Protein AF-A0A367IS58-F1 (afdb_monomer_lite)

Organism: Rhizopus azygosporus (NCBI:txid86630)

Radius of gyration: 41.97 Å; chains: 1; bounding box: 74×96×114 Å

pLDDT: mean 71.02, std 26.99, range [25.09, 98.62]

Structure (mmCIF, N/CA/C/O backbone):
data_AF-A0A367IS58-F1
#
_entry.id   AF-A0A367IS58-F1
#
loop_
_atom_site.group_PDB
_atom_site.id
_atom_site.type_symbol
_atom_site.label_atom_id
_atom_site.label_alt_id
_atom_site.label_comp_id
_atom_site.label_asym_id
_atom_site.label_entity_id
_atom_site.label_seq_id
_atom_site.pdbx_PDB_ins_code
_atom_site.Cartn_x
_atom_site.Cartn_y
_atom_site.Cartn_z
_atom_site.occupancy
_atom_site.B_iso_or_equiv
_atom_site.auth_seq_id
_atom_site.auth_comp_id
_atom_site.auth_asym_id
_atom_site.auth_atom_id
_atom_site.pdbx_PDB_model_num
ATOM 1 N N . TYR A 1 1 ? -34.830 45.413 33.987 1.00 39.66 1 TYR A N 1
ATOM 2 C CA . TYR A 1 1 ? -35.278 44.014 34.101 1.00 39.66 1 TYR A CA 1
ATOM 3 C C . TYR A 1 1 ? -34.451 43.184 33.133 1.00 39.66 1 TYR A C 1
ATOM 5 O O . TYR A 1 1 ? -34.687 43.261 31.940 1.00 39.66 1 TYR A O 1
ATOM 13 N N . LEU A 1 2 ? -33.259 42.795 33.601 1.00 38.19 2 LEU A N 1
ATOM 14 C CA . LEU A 1 2 ? -32.822 41.399 33.807 1.00 38.19 2 LEU A CA 1
ATOM 15 C C . LEU A 1 2 ? -32.478 40.707 32.474 1.00 38.19 2 LEU A C 1
ATOM 17 O O . LEU A 1 2 ? -33.352 40.457 31.660 1.00 38.19 2 LEU A O 1
ATOM 21 N N . ASN A 1 3 ? -31.186 40.565 32.164 1.00 34.06 3 ASN A N 1
ATOM 22 C CA . ASN A 1 3 ? -30.372 39.383 32.511 1.00 34.06 3 ASN A CA 1
ATOM 23 C C . ASN A 1 3 ? -30.997 38.088 31.960 1.00 34.06 3 ASN A C 1
ATOM 25 O O . ASN A 1 3 ? -31.998 37.636 32.502 1.00 34.06 3 ASN A O 1
ATOM 29 N N . ASN A 1 4 ? -30.385 37.422 30.975 1.00 39.34 4 ASN A N 1
ATOM 30 C CA . ASN A 1 4 ? -29.278 36.504 31.262 1.00 39.34 4 ASN A CA 1
ATOM 31 C C . ASN A 1 4 ? -28.710 35.830 30.003 1.00 39.34 4 ASN A C 1
ATOM 33 O O . ASN A 1 4 ? -29.430 35.457 29.081 1.00 39.34 4 ASN A O 1
ATOM 37 N N . GLU A 1 5 ? -27.394 35.653 30.041 1.00 46.69 5 GLU A N 1
ATOM 38 C CA . GLU A 1 5 ? -26.575 34.802 29.187 1.00 46.69 5 GLU A CA 1
ATOM 39 C C . GLU A 1 5 ? -27.091 33.359 29.082 1.00 46.69 5 GLU A C 1
ATOM 41 O O . GLU A 1 5 ? -27.423 32.750 30.095 1.00 46.69 5 GLU A O 1
ATOM 46 N N . ILE A 1 6 ? -27.001 32.787 27.877 1.00 45.75 6 ILE A N 1
ATOM 47 C CA . ILE A 1 6 ? -26.431 31.448 27.632 1.00 45.75 6 ILE A CA 1
ATOM 48 C C . ILE A 1 6 ? -25.642 31.597 26.316 1.00 45.75 6 ILE A C 1
ATOM 50 O O . ILE A 1 6 ? -26.214 31.630 25.234 1.00 45.75 6 ILE A O 1
ATOM 54 N N . ALA A 1 7 ? -24.394 32.053 26.348 1.00 41.34 7 ALA A N 1
ATOM 55 C CA . ALA A 1 7 ? -23.203 31.272 26.664 1.00 41.34 7 ALA A CA 1
ATOM 56 C C . ALA A 1 7 ? -22.970 30.085 25.705 1.00 41.34 7 ALA A C 1
ATOM 58 O O . ALA A 1 7 ? -23.653 29.070 25.737 1.00 41.34 7 ALA A O 1
ATOM 59 N N . LEU A 1 8 ? -21.884 30.240 24.946 1.00 39.31 8 LEU A N 1
ATOM 60 C CA . LEU A 1 8 ? -20.940 29.207 24.535 1.00 39.31 8 LEU A CA 1
ATOM 61 C C . LEU A 1 8 ? -21.320 28.209 23.419 1.00 39.31 8 LEU A C 1
ATOM 63 O O . LEU A 1 8 ? -21.961 27.184 23.609 1.00 39.31 8 LEU A O 1
ATOM 67 N N . ASN A 1 9 ? -20.597 28.415 22.311 1.00 38.09 9 ASN A N 1
ATOM 68 C CA . ASN A 1 9 ? -19.739 27.395 21.703 1.00 38.09 9 ASN A 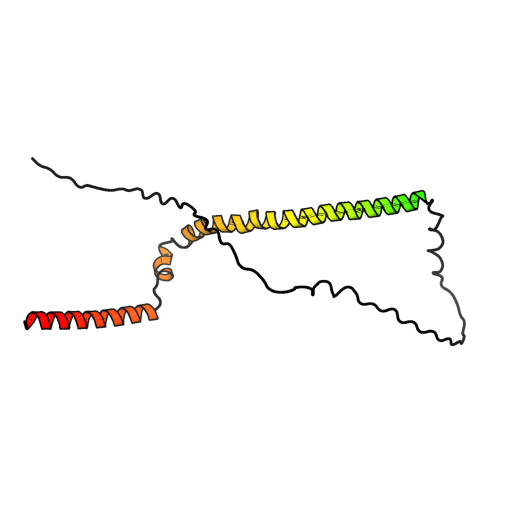CA 1
ATOM 69 C C . ASN A 1 9 ? -20.335 26.553 20.561 1.00 38.09 9 ASN A C 1
ATOM 71 O O . ASN A 1 9 ? -20.440 25.334 20.646 1.00 38.09 9 ASN A O 1
ATOM 75 N N . ARG A 1 10 ? -20.552 27.185 19.400 1.00 40.81 10 ARG A N 1
ATOM 76 C CA . ARG A 1 10 ? -20.312 26.493 18.122 1.00 40.81 10 ARG A CA 1
ATOM 77 C C . ARG A 1 10 ? -18.845 26.660 17.739 1.00 40.81 10 ARG A C 1
ATOM 79 O O . ARG A 1 10 ? -18.500 27.429 16.849 1.00 40.81 10 ARG A O 1
ATOM 86 N N . THR A 1 11 ? -17.977 25.925 18.432 1.00 41.25 11 THR A N 1
ATOM 87 C CA . THR A 1 11 ? -16.700 25.522 17.841 1.00 41.25 11 THR A CA 1
ATOM 88 C C . THR A 1 11 ? -17.056 24.648 16.645 1.00 41.25 11 THR A C 1
ATOM 90 O O . THR A 1 11 ? -17.393 23.475 16.798 1.00 41.25 11 THR A O 1
ATOM 93 N N . THR A 1 12 ? -17.028 25.224 15.444 1.00 43.72 12 THR A N 1
ATOM 94 C CA . THR A 1 12 ? -16.874 24.453 14.212 1.00 43.72 12 THR A CA 1
ATOM 95 C C . THR A 1 12 ? -15.537 23.749 14.352 1.00 43.72 12 THR A C 1
ATOM 97 O O . THR A 1 12 ? -14.479 24.343 14.146 1.00 43.72 12 THR A O 1
ATOM 100 N N . ARG A 1 13 ? -15.572 22.507 14.833 1.00 40.06 13 ARG A N 1
ATOM 101 C CA . ARG A 1 13 ? -14.384 21.683 15.006 1.00 40.06 13 ARG A CA 1
ATOM 102 C C . ARG A 1 13 ? -13.947 21.238 13.613 1.00 40.06 13 ARG A C 1
ATOM 104 O O . ARG A 1 13 ? -14.206 20.114 13.203 1.00 40.06 13 ARG A O 1
ATOM 111 N N . SER A 1 14 ? -13.322 22.146 12.867 1.00 41.09 14 SER A N 1
ATOM 112 C CA . SER A 1 14 ? -12.515 21.792 11.707 1.00 41.09 14 SER A CA 1
ATOM 113 C C . SER A 1 14 ? -11.408 20.875 12.218 1.00 41.09 14 SER A C 1
ATOM 115 O O . SER A 1 14 ? -10.448 21.333 12.837 1.00 41.09 14 SER A O 1
ATOM 117 N N . MET A 1 15 ? -11.586 19.562 12.057 1.00 48.91 15 MET A N 1
ATOM 118 C CA . MET A 1 15 ? -10.570 18.581 12.424 1.00 48.91 15 MET A CA 1
ATOM 119 C C . MET A 1 15 ? -9.539 18.511 11.299 1.00 48.91 15 MET A C 1
ATOM 121 O O . MET A 1 15 ? -9.634 17.692 10.390 1.00 48.91 15 MET A O 1
ATOM 125 N N . SER A 1 16 ? -8.564 19.419 11.357 1.00 45.12 16 SER A N 1
ATOM 126 C CA . SER A 1 16 ? -7.341 19.342 10.559 1.00 45.12 16 SER A CA 1
ATOM 127 C C . SER A 1 16 ? -6.457 18.218 11.099 1.00 45.12 16 SER A C 1
ATOM 129 O O . SER A 1 16 ? -6.041 18.251 12.256 1.00 45.12 16 SER A O 1
ATOM 131 N N . ILE A 1 17 ? -6.141 17.233 10.262 1.00 48.66 17 ILE A N 1
ATOM 132 C CA . ILE A 1 17 ? -5.176 16.173 10.574 1.00 48.66 17 ILE A CA 1
ATOM 133 C C . ILE A 1 17 ? -3.775 16.624 10.146 1.00 48.66 17 ILE A C 1
ATOM 135 O O . ILE A 1 17 ? -3.396 16.525 8.982 1.00 48.66 17 ILE A O 1
ATOM 139 N N . ALA A 1 18 ? -3.000 17.146 11.100 1.00 40.94 18 ALA A N 1
ATOM 140 C CA . ALA A 1 18 ? -1.562 17.338 10.937 1.00 40.94 18 ALA A CA 1
ATOM 141 C C . ALA A 1 18 ? -0.868 15.963 10.921 1.00 40.94 18 ALA A C 1
ATOM 143 O O . ALA A 1 18 ? -0.991 15.193 11.871 1.00 40.94 18 ALA A O 1
ATOM 144 N N . SER A 1 19 ? -0.146 15.643 9.843 1.00 34.44 19 SER A N 1
ATOM 145 C CA . SER A 1 19 ? 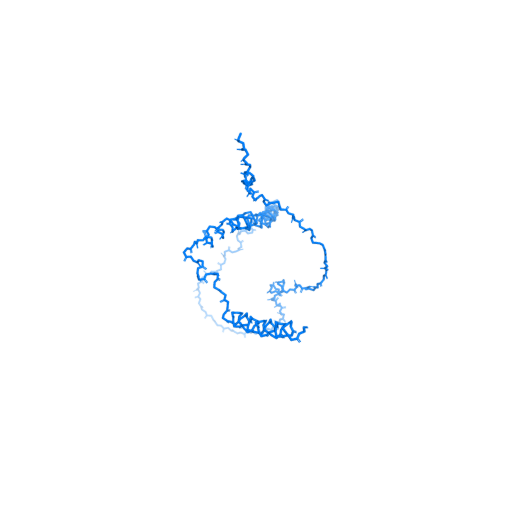0.671 14.425 9.760 1.00 34.44 19 SER A CA 1
ATOM 146 C C . SER A 1 19 ? 2.003 14.626 10.483 1.00 34.44 19 SER A C 1
ATOM 148 O O . SER A 1 19 ? 2.880 15.319 9.974 1.00 34.44 19 SER A O 1
ATOM 150 N N . THR A 1 20 ? 2.190 13.982 11.634 1.00 42.03 20 THR A N 1
ATOM 151 C CA . THR A 1 20 ? 3.522 13.746 12.204 1.00 42.03 20 THR A CA 1
ATOM 152 C C . THR A 1 20 ? 4.059 12.421 11.664 1.00 42.03 20 THR A C 1
ATOM 154 O O . THR A 1 20 ? 3.596 11.341 12.023 1.00 42.03 20 THR A O 1
ATOM 157 N N . VAL A 1 21 ? 5.037 12.486 10.758 1.00 45.62 21 VAL A N 1
ATOM 158 C CA . VAL A 1 21 ? 5.821 11.309 10.363 1.00 45.62 21 VAL A CA 1
ATOM 159 C C . VAL A 1 21 ? 6.899 11.070 11.421 1.00 45.62 21 VAL A C 1
ATOM 161 O O . VAL A 1 21 ? 7.767 11.915 11.623 1.00 45.62 21 VAL A O 1
ATOM 164 N N . SER A 1 22 ? 6.832 9.941 12.129 1.00 38.31 22 SER A N 1
ATOM 165 C CA . SER A 1 22 ? 7.906 9.513 13.033 1.00 38.31 22 SER A CA 1
ATOM 166 C C . SER A 1 22 ? 8.998 8.787 12.252 1.00 38.31 22 SER A C 1
ATOM 168 O O . SER A 1 22 ? 8.726 7.830 11.526 1.00 38.31 22 SER A O 1
ATOM 170 N N . SER A 1 23 ? 10.238 9.233 12.439 1.00 45.28 23 SER A N 1
ATOM 171 C CA . SER A 1 23 ? 11.459 8.562 11.997 1.00 45.28 23 SER A CA 1
ATOM 172 C C . SER A 1 23 ? 11.641 7.238 12.742 1.00 45.28 23 SER A C 1
ATOM 174 O O . SER A 1 23 ? 11.669 7.227 13.971 1.00 45.28 23 SER A O 1
ATOM 176 N N . ILE A 1 24 ? 11.823 6.134 12.014 1.00 38.00 24 ILE A N 1
ATOM 177 C CA . ILE A 1 24 ? 12.333 4.877 12.576 1.00 38.00 24 ILE A CA 1
ATOM 178 C C . ILE A 1 24 ? 13.669 4.549 11.903 1.00 38.00 24 ILE A C 1
ATOM 180 O O . ILE A 1 24 ? 13.730 4.189 10.730 1.00 38.00 24 ILE A O 1
ATOM 184 N N . SER A 1 25 ? 14.726 4.664 12.700 1.00 33.22 25 SER A N 1
ATOM 185 C CA . SER A 1 25 ? 16.052 4.047 12.551 1.00 33.22 25 SER A CA 1
ATOM 186 C C . SER A 1 25 ? 16.155 3.070 13.735 1.00 33.22 25 SER A C 1
ATOM 188 O O . SER A 1 25 ? 15.661 3.415 14.803 1.00 33.22 25 SER A O 1
ATOM 190 N N . THR A 1 26 ? 16.720 1.865 13.751 1.00 38.09 26 THR A N 1
ATOM 191 C CA . THR A 1 26 ? 17.561 0.986 12.915 1.00 38.09 26 THR A CA 1
ATOM 192 C C . THR A 1 26 ? 17.477 -0.409 13.574 1.00 38.09 26 THR A C 1
ATOM 194 O O . THR A 1 26 ? 17.187 -0.456 14.765 1.00 38.09 26 THR A O 1
ATOM 197 N N . VAL A 1 27 ? 17.826 -1.506 12.887 1.00 34.03 27 VAL A N 1
ATOM 198 C CA . VAL A 1 27 ? 18.814 -2.531 13.329 1.00 34.03 27 VAL A CA 1
ATOM 199 C C . VAL A 1 27 ? 18.907 -3.634 12.264 1.00 34.03 27 VAL A C 1
ATOM 201 O O . VAL A 1 27 ? 17.972 -3.910 11.519 1.00 34.03 27 VAL A O 1
ATOM 204 N N . SER A 1 28 ? 20.110 -4.176 12.146 1.00 34.31 28 SER A N 1
ATOM 205 C CA . SER A 1 28 ? 20.700 -4.886 11.025 1.00 34.31 28 SER A CA 1
ATOM 206 C C . SER A 1 28 ? 20.759 -6.419 11.175 1.00 34.31 28 SER A C 1
ATOM 208 O O . SER A 1 28 ? 20.659 -6.967 12.265 1.00 34.31 28 SER A O 1
ATOM 210 N N . HIS A 1 29 ? 21.050 -7.049 10.025 1.00 38.59 29 HIS A N 1
ATOM 211 C CA . HIS A 1 29 ? 21.558 -8.408 9.764 1.00 38.59 29 HIS A CA 1
ATOM 212 C C . HIS A 1 29 ? 20.588 -9.602 9.872 1.00 38.59 29 HIS A C 1
ATOM 214 O O . HIS A 1 29 ? 20.164 -10.000 10.945 1.00 38.59 29 HIS A O 1
ATOM 220 N N . THR A 1 30 ? 20.381 -10.298 8.746 1.00 35.81 30 THR A N 1
ATOM 221 C CA . THR A 1 30 ? 20.990 -11.621 8.493 1.00 35.81 30 THR A CA 1
ATOM 222 C C . THR A 1 30 ? 20.776 -12.094 7.042 1.00 35.81 30 THR A C 1
ATOM 224 O O . THR A 1 30 ? 19.689 -12.033 6.490 1.00 35.81 30 THR A O 1
ATOM 227 N N . SER A 1 31 ? 21.873 -12.591 6.463 1.00 36.78 31 SER A N 1
ATOM 228 C CA . SER A 1 31 ? 21.980 -13.813 5.647 1.00 36.78 31 SER A CA 1
ATOM 229 C C . SER A 1 31 ? 21.319 -13.924 4.252 1.00 36.78 31 SER A C 1
ATOM 231 O O . SER A 1 31 ? 20.152 -14.252 4.103 1.00 36.78 31 SER A O 1
ATOM 233 N N . LYS A 1 32 ? 22.185 -13.794 3.232 1.00 44.44 32 LYS A N 1
ATOM 234 C CA . LYS A 1 32 ? 22.356 -14.668 2.045 1.00 44.44 32 LYS A CA 1
ATOM 235 C C . LYS A 1 32 ? 21.094 -15.183 1.324 1.00 44.44 32 LYS A C 1
ATOM 237 O O . LYS A 1 32 ? 20.614 -16.265 1.628 1.00 44.44 32 LYS A O 1
ATOM 242 N N . ASN A 1 33 ? 20.753 -14.542 0.202 1.00 40.84 33 ASN A N 1
ATOM 243 C CA . ASN A 1 33 ? 20.081 -15.196 -0.930 1.00 40.84 33 ASN A CA 1
ATOM 244 C C . ASN A 1 33 ? 21.032 -15.238 -2.135 1.00 40.84 33 ASN A C 1
ATOM 246 O O . ASN A 1 33 ? 20.997 -14.389 -3.021 1.00 40.84 33 ASN A O 1
ATOM 250 N N . SER A 1 34 ? 21.912 -16.241 -2.135 1.00 48.09 34 SER A N 1
ATOM 251 C CA . SER A 1 34 ? 22.764 -16.629 -3.264 1.00 48.09 34 SER A CA 1
ATOM 252 C C . SER A 1 34 ? 22.285 -17.986 -3.775 1.00 48.09 34 SER A C 1
ATOM 254 O O . SER A 1 34 ? 22.950 -18.998 -3.572 1.00 48.09 34 SER A O 1
ATOM 256 N N . THR A 1 35 ? 21.098 -18.027 -4.379 1.00 49.53 35 THR A N 1
ATOM 257 C CA . THR A 1 35 ? 20.550 -19.287 -4.923 1.00 49.53 35 THR A CA 1
ATOM 258 C C . THR A 1 35 ? 19.884 -19.114 -6.292 1.00 49.53 35 THR A C 1
ATOM 260 O O . THR A 1 35 ? 19.762 -20.086 -7.024 1.00 49.53 35 THR A O 1
ATOM 263 N N . ILE A 1 36 ? 19.559 -17.889 -6.731 1.00 40.91 36 ILE A N 1
ATOM 264 C CA . ILE A 1 36 ? 18.958 -17.683 -8.066 1.00 40.91 36 ILE A CA 1
ATOM 265 C C . ILE A 1 36 ? 19.997 -17.724 -9.205 1.00 40.91 36 ILE A C 1
ATOM 267 O O . ILE A 1 36 ? 19.665 -18.098 -10.325 1.00 40.91 36 ILE A O 1
ATOM 271 N N . ASN A 1 37 ? 21.279 -17.465 -8.929 1.00 45.09 37 ASN A N 1
ATOM 272 C CA . ASN A 1 37 ? 22.322 -17.450 -9.968 1.00 45.09 37 ASN A CA 1
ATOM 273 C C . ASN A 1 37 ? 22.927 -18.835 -10.298 1.00 45.09 37 ASN A C 1
ATOM 275 O O . ASN A 1 37 ? 23.870 -18.900 -11.079 1.00 45.09 37 ASN A O 1
ATOM 279 N N . GLN A 1 38 ? 22.431 -19.939 -9.722 1.00 48.09 38 GLN A N 1
ATOM 280 C CA . GLN A 1 38 ? 23.061 -21.269 -9.846 1.00 48.09 38 GLN A CA 1
ATOM 281 C C . GLN A 1 38 ? 22.407 -22.235 -10.855 1.00 48.09 38 GLN A C 1
ATOM 283 O O . GLN A 1 38 ? 22.918 -23.334 -11.041 1.00 48.09 38 GLN A O 1
ATOM 288 N N . ILE A 1 39 ? 21.326 -21.852 -11.542 1.00 45.97 39 ILE A N 1
ATOM 289 C CA . ILE A 1 39 ? 20.551 -22.778 -12.401 1.00 45.97 39 ILE A CA 1
ATOM 290 C C . ILE A 1 39 ? 20.982 -22.802 -13.882 1.00 45.97 39 ILE A C 1
ATOM 292 O O . ILE A 1 39 ? 20.611 -23.718 -14.605 1.00 45.97 39 ILE A O 1
ATOM 296 N N . TRP A 1 40 ? 21.820 -21.868 -14.341 1.00 37.78 40 TRP A N 1
ATOM 297 C CA . TRP A 1 40 ? 22.175 -21.724 -15.767 1.00 37.78 40 TRP A CA 1
ATOM 298 C C . TRP A 1 40 ? 23.629 -22.093 -16.115 1.00 37.78 40 TRP A C 1
ATOM 300 O O . TRP A 1 40 ? 24.200 -21.526 -17.036 1.00 37.78 40 TRP A O 1
ATOM 310 N N . ASN A 1 41 ? 24.245 -23.035 -15.388 1.00 46.75 41 ASN A N 1
ATOM 311 C CA . ASN A 1 41 ? 25.658 -23.404 -15.585 1.00 46.75 41 ASN A CA 1
ATOM 312 C C . ASN A 1 41 ? 25.917 -24.926 -15.583 1.00 46.75 41 ASN A C 1
ATOM 314 O O . ASN A 1 41 ? 26.900 -25.390 -15.009 1.00 46.75 41 ASN A O 1
ATOM 318 N N . GLN A 1 42 ? 25.048 -25.730 -16.204 1.00 41.22 42 GLN A N 1
ATOM 319 C CA . GLN A 1 42 ? 25.253 -27.183 -16.290 1.00 41.22 42 GLN A CA 1
ATOM 320 C C . GLN A 1 42 ? 25.172 -27.700 -17.728 1.00 41.22 42 GLN A C 1
ATOM 322 O O . GLN A 1 42 ? 24.114 -28.085 -18.203 1.00 41.22 42 GLN A O 1
ATOM 327 N N . HIS A 1 43 ? 26.334 -27.760 -18.382 1.00 42.25 43 HIS A N 1
ATOM 328 C CA . HIS A 1 43 ? 26.666 -28.801 -19.357 1.00 42.25 43 HIS A CA 1
ATOM 329 C C . HIS A 1 43 ? 28.162 -29.150 -19.219 1.00 42.25 43 HIS A C 1
ATOM 331 O O . HIS A 1 43 ? 29.000 -28.266 -19.407 1.00 42.25 43 HIS A O 1
ATOM 337 N N . PRO A 1 44 ? 28.527 -30.400 -18.876 1.00 40.03 44 PRO A N 1
ATOM 338 C CA . PRO A 1 44 ? 29.906 -30.871 -18.940 1.00 40.03 44 PRO A CA 1
ATOM 339 C C . PRO A 1 44 ? 30.217 -31.472 -20.322 1.00 40.03 44 PRO A C 1
ATOM 341 O O . PRO A 1 44 ? 29.436 -32.254 -20.859 1.00 40.03 44 PRO A O 1
ATOM 344 N N . HIS A 1 45 ? 31.381 -31.135 -20.885 1.00 32.03 45 HIS A N 1
ATOM 345 C CA . HIS A 1 45 ? 31.992 -31.875 -21.992 1.00 32.03 45 HIS A CA 1
ATOM 346 C C . HIS A 1 45 ? 32.903 -32.966 -21.414 1.00 32.03 45 HIS A C 1
ATOM 348 O O . HIS A 1 45 ? 33.993 -32.668 -20.924 1.00 32.03 45 HIS A O 1
ATOM 354 N N . GLU A 1 46 ? 32.475 -34.226 -21.489 1.00 31.31 46 GLU A N 1
ATOM 355 C CA . GLU A 1 46 ? 33.351 -35.384 -21.298 1.00 31.31 46 GLU A CA 1
ATOM 356 C C . GLU A 1 46 ? 33.993 -35.793 -22.630 1.00 31.31 46 GLU A C 1
ATOM 358 O O . GLU A 1 46 ? 33.350 -35.826 -23.679 1.00 31.31 46 GLU A O 1
ATOM 363 N N . LYS A 1 47 ? 35.295 -36.089 -22.580 1.00 41.56 47 LYS A N 1
ATOM 364 C CA . LYS A 1 47 ? 36.068 -36.676 -23.677 1.00 41.56 47 LYS A CA 1
ATOM 365 C C . LYS A 1 47 ? 35.981 -38.195 -23.581 1.00 41.56 47 LYS A C 1
ATOM 367 O O . LYS A 1 47 ? 36.352 -38.733 -22.544 1.00 41.56 47 LYS A O 1
ATOM 372 N N . THR A 1 48 ? 35.658 -38.884 -24.670 1.00 27.92 48 THR A N 1
ATOM 373 C CA . THR A 1 48 ? 36.038 -40.293 -24.866 1.00 27.92 48 THR A CA 1
ATOM 374 C C . THR A 1 48 ? 36.177 -40.603 -26.356 1.00 27.92 48 THR A C 1
ATOM 376 O O . THR A 1 48 ? 35.309 -40.314 -27.170 1.00 27.92 48 THR A O 1
ATOM 379 N N . ASN A 1 49 ? 37.341 -41.151 -26.694 1.00 33.06 49 ASN A N 1
ATOM 380 C CA . ASN A 1 49 ? 37.749 -41.664 -27.995 1.00 33.06 49 ASN A CA 1
ATOM 381 C C . ASN A 1 49 ? 37.476 -43.175 -28.019 1.00 33.06 49 ASN A C 1
ATOM 383 O O . ASN A 1 49 ? 37.850 -43.836 -27.052 1.00 33.06 49 ASN A O 1
ATOM 387 N N . SER A 1 50 ? 36.896 -43.718 -29.093 1.00 31.45 50 SER A N 1
ATOM 388 C CA . SER A 1 50 ? 37.045 -45.124 -29.519 1.00 31.45 50 SER A CA 1
ATOM 389 C C . SER A 1 50 ? 36.535 -45.303 -30.954 1.00 31.45 50 SER A C 1
ATOM 391 O O . SER A 1 50 ? 35.467 -44.816 -31.313 1.00 31.45 50 SER A O 1
ATOM 393 N N . GLN A 1 51 ? 37.355 -45.972 -31.761 1.00 36.31 51 GLN A N 1
ATOM 394 C CA . GLN A 1 51 ? 37.142 -46.353 -33.157 1.00 36.31 51 GLN A CA 1
ATOM 395 C C . GLN A 1 51 ? 36.285 -47.625 -33.244 1.00 36.31 51 GLN A C 1
ATOM 397 O O . GLN A 1 51 ? 36.508 -48.520 -32.438 1.00 36.31 51 GLN A O 1
ATOM 402 N N . GLU A 1 52 ? 35.427 -47.758 -34.265 1.00 29.66 52 GLU A N 1
ATOM 403 C CA . GLU A 1 52 ? 35.162 -49.043 -34.941 1.00 29.66 52 GLU A CA 1
ATOM 404 C C . GLU A 1 52 ? 34.434 -48.864 -36.293 1.00 29.66 52 GLU A C 1
ATOM 406 O O . GLU A 1 52 ? 33.669 -47.925 -36.503 1.00 29.66 52 GLU A O 1
ATOM 411 N N . THR A 1 53 ? 34.741 -49.771 -37.222 1.00 30.20 53 THR A N 1
ATOM 412 C CA . THR A 1 53 ? 34.482 -49.772 -38.675 1.00 30.20 53 THR A CA 1
ATOM 413 C C . THR A 1 53 ? 33.469 -50.862 -39.040 1.00 30.20 53 THR A C 1
ATOM 415 O O . THR A 1 53 ? 33.722 -51.990 -38.637 1.00 30.20 53 THR A O 1
ATOM 418 N N . THR A 1 54 ? 32.440 -50.620 -39.882 1.00 25.09 54 THR A N 1
ATOM 419 C CA . THR A 1 54 ? 32.045 -51.486 -41.042 1.00 25.09 54 THR A CA 1
ATOM 420 C C . THR A 1 54 ? 30.882 -50.928 -41.901 1.00 25.09 54 THR A C 1
ATOM 422 O O . THR A 1 54 ? 30.089 -50.110 -41.458 1.00 25.09 54 THR A O 1
ATOM 425 N N . GLN A 1 55 ? 30.858 -51.363 -43.170 1.00 32.16 55 GLN A N 1
ATOM 426 C CA . GLN A 1 55 ? 30.215 -50.846 -44.400 1.00 32.16 55 GLN A CA 1
ATOM 427 C C . GLN A 1 55 ? 28.694 -51.107 -44.569 1.00 32.16 55 GLN A C 1
ATOM 429 O O . GLN A 1 55 ? 28.201 -52.104 -44.052 1.00 32.16 55 GLN A O 1
ATOM 434 N N . THR A 1 56 ? 27.989 -50.325 -45.420 1.00 25.58 56 THR A N 1
ATOM 435 C CA . THR A 1 56 ? 27.336 -50.749 -46.706 1.00 25.58 56 THR A CA 1
ATOM 436 C C . THR A 1 56 ? 26.510 -49.604 -47.355 1.00 25.58 56 THR A C 1
ATOM 438 O O . THR A 1 56 ? 25.846 -48.830 -46.677 1.00 25.58 56 THR A O 1
ATOM 441 N N . THR A 1 57 ? 26.606 -49.504 -48.687 1.00 30.70 57 THR A N 1
ATOM 442 C CA . THR A 1 57 ? 26.186 -48.466 -49.663 1.00 30.70 57 THR A CA 1
ATOM 443 C C . THR A 1 57 ? 24.692 -48.437 -50.056 1.00 30.70 57 THR A C 1
ATOM 445 O O . THR A 1 57 ? 24.106 -49.510 -50.164 1.00 30.70 57 THR A O 1
ATOM 448 N N . GLN A 1 58 ? 24.144 -47.243 -50.394 1.00 34.41 58 GLN A N 1
ATOM 449 C CA . GLN A 1 58 ? 23.273 -46.847 -51.556 1.00 34.41 58 GLN A CA 1
ATOM 450 C C . GLN A 1 58 ? 22.519 -45.505 -51.248 1.00 34.41 58 GLN A C 1
ATOM 452 O O . GLN A 1 58 ? 22.448 -45.133 -50.080 1.00 34.41 58 GLN A O 1
ATOM 457 N N . PRO A 1 59 ? 22.057 -44.710 -52.244 1.00 40.38 59 PRO A N 1
ATOM 458 C CA . PRO A 1 59 ? 22.505 -43.324 -52.452 1.00 40.38 59 PRO A CA 1
ATOM 459 C C . PRO A 1 59 ? 21.398 -42.244 -52.376 1.00 40.38 59 PRO A C 1
ATOM 461 O O . PRO A 1 59 ? 20.217 -42.559 -52.438 1.00 40.38 59 PRO A O 1
ATOM 464 N N . ASN A 1 60 ? 21.834 -40.974 -52.387 1.00 40.84 60 ASN A N 1
ATOM 465 C CA . ASN A 1 60 ? 21.077 -39.746 -52.704 1.00 40.84 60 ASN A CA 1
ATOM 466 C C . ASN A 1 60 ? 19.898 -39.370 -51.784 1.00 40.84 60 ASN A C 1
ATOM 468 O O . ASN A 1 60 ? 18.821 -39.939 -51.876 1.00 40.84 60 ASN A O 1
ATOM 472 N N . GLU A 1 61 ? 20.048 -38.295 -51.007 1.00 40.44 61 GLU A N 1
ATOM 473 C CA . GLU A 1 61 ? 19.670 -36.946 -51.453 1.00 40.44 61 GLU A CA 1
ATOM 474 C C . GLU A 1 61 ? 20.401 -35.887 -50.612 1.00 40.44 61 GLU A C 1
ATOM 476 O O . GLU A 1 61 ? 20.630 -36.029 -49.412 1.00 40.44 61 GLU A O 1
ATOM 481 N N . SER A 1 62 ? 20.862 -34.863 -51.313 1.00 52.38 62 SER A N 1
ATOM 482 C CA . SER A 1 62 ? 21.870 -33.898 -50.907 1.00 52.38 62 SER A CA 1
ATOM 483 C C . SER A 1 62 ? 21.280 -32.771 -50.059 1.00 52.38 62 SER A C 1
ATOM 485 O O . SER A 1 62 ? 20.469 -31.996 -50.554 1.00 52.38 62 SER A O 1
ATOM 487 N N . ILE A 1 63 ? 21.775 -32.605 -48.831 1.00 49.97 63 ILE A N 1
ATOM 488 C CA . ILE A 1 63 ? 21.856 -31.299 -48.148 1.00 49.97 63 ILE A CA 1
ATOM 489 C C . ILE A 1 63 ? 23.273 -31.193 -47.567 1.00 49.97 63 ILE A C 1
ATOM 491 O O . ILE A 1 63 ? 23.497 -31.102 -46.364 1.00 49.97 63 ILE A O 1
ATOM 495 N N . GLY A 1 64 ? 24.253 -31.333 -48.458 1.00 44.34 64 GLY A N 1
ATOM 496 C CA . GLY A 1 64 ? 25.585 -30.780 -48.261 1.00 44.34 64 GLY A CA 1
ATOM 497 C C . GLY A 1 64 ? 25.599 -29.358 -48.817 1.00 44.34 64 GLY A C 1
ATOM 498 O O . GLY A 1 64 ? 24.932 -29.083 -49.812 1.00 44.34 64 GLY A O 1
ATOM 499 N N . ASP A 1 65 ? 26.370 -28.496 -48.160 1.00 47.56 65 ASP A N 1
ATOM 500 C CA . ASP A 1 65 ? 26.886 -27.224 -48.676 1.00 47.56 65 ASP A CA 1
ATOM 501 C C . ASP A 1 65 ? 25.921 -26.027 -48.725 1.00 47.56 65 ASP A C 1
ATOM 503 O O . ASP A 1 65 ? 25.531 -25.547 -49.787 1.00 47.56 65 ASP A O 1
ATOM 507 N N . ILE A 1 66 ? 25.612 -25.449 -47.556 1.00 54.38 66 ILE A N 1
ATOM 508 C CA . ILE A 1 66 ? 25.163 -24.039 -47.469 1.00 54.38 66 ILE A CA 1
ATOM 509 C C . ILE A 1 66 ? 26.117 -23.166 -46.623 1.00 54.38 66 ILE A C 1
ATOM 511 O O . ILE A 1 66 ? 25.994 -21.945 -46.633 1.00 54.38 66 ILE A O 1
ATOM 515 N N . ASP A 1 67 ? 27.138 -23.726 -45.963 1.00 51.88 67 ASP A N 1
ATOM 516 C CA . ASP A 1 67 ? 27.928 -22.970 -44.968 1.00 51.88 67 ASP A CA 1
ATOM 517 C C . ASP A 1 67 ? 29.383 -22.639 -45.358 1.00 51.88 67 ASP A C 1
ATOM 519 O O . ASP A 1 67 ? 30.161 -22.168 -44.535 1.00 51.88 67 ASP A O 1
ATOM 523 N N . GLU A 1 68 ? 29.785 -22.817 -46.620 1.00 49.94 68 GLU A N 1
ATOM 524 C CA . GLU A 1 68 ? 31.152 -22.459 -47.060 1.00 49.94 68 GLU A CA 1
ATOM 525 C C . GLU A 1 68 ? 31.229 -21.206 -47.953 1.00 49.94 68 GLU A C 1
ATOM 527 O O . GLU A 1 68 ? 32.311 -20.805 -48.378 1.00 49.94 68 GLU A O 1
ATOM 532 N N . GLY A 1 69 ? 30.096 -20.531 -48.193 1.00 46.59 69 GLY A N 1
ATOM 533 C CA . GLY A 1 69 ? 30.003 -19.390 -49.117 1.00 46.59 69 GLY A CA 1
ATOM 534 C C . GLY A 1 69 ? 29.926 -17.992 -48.487 1.00 46.59 69 GLY A C 1
ATOM 535 O O . GLY A 1 69 ? 30.240 -17.016 -49.166 1.00 46.59 69 GLY A O 1
ATOM 536 N N . PHE A 1 70 ? 29.537 -17.849 -47.210 1.00 51.28 70 PHE A N 1
ATOM 537 C CA . PHE A 1 70 ? 29.396 -16.520 -46.578 1.00 51.28 70 PHE A CA 1
ATOM 538 C C . PHE A 1 70 ? 30.617 -16.080 -45.759 1.00 51.28 70 PHE A C 1
ATOM 540 O O . PHE A 1 70 ? 30.752 -14.903 -45.436 1.00 51.28 70 PHE A O 1
ATOM 547 N N . ARG A 1 71 ? 31.599 -16.963 -45.531 1.00 52.66 71 ARG A N 1
ATOM 548 C CA . ARG A 1 71 ? 32.947 -16.557 -45.081 1.00 52.66 71 ARG A CA 1
ATOM 549 C C . ARG A 1 71 ? 33.792 -16.014 -46.240 1.00 52.66 71 ARG A C 1
ATOM 551 O O . ARG A 1 71 ? 35.007 -16.206 -46.290 1.00 52.66 71 ARG A O 1
ATOM 558 N N . SER A 1 72 ? 33.149 -15.296 -47.164 1.00 54.06 72 SER A N 1
ATOM 559 C CA . SER A 1 72 ? 33.813 -14.275 -47.969 1.00 54.06 72 SER A CA 1
ATOM 560 C C . SER A 1 72 ? 34.550 -13.397 -46.969 1.00 54.06 72 SER A C 1
ATOM 562 O O . SER A 1 72 ? 33.883 -12.807 -46.126 1.00 54.06 72 SER A O 1
ATOM 564 N N . LYS A 1 73 ? 35.890 -13.407 -47.011 1.00 59.12 73 LYS A N 1
ATOM 565 C CA . LYS A 1 73 ? 36.799 -12.648 -46.139 1.00 59.12 73 LYS A CA 1
ATOM 566 C C . LYS A 1 73 ? 36.155 -11.323 -45.739 1.00 59.12 73 LYS A C 1
ATOM 568 O O . LYS A 1 73 ? 36.267 -10.352 -46.486 1.00 59.12 73 LYS A O 1
ATOM 573 N N . SER A 1 74 ? 35.490 -11.298 -44.583 1.00 61.19 74 SER A N 1
ATOM 574 C CA . SER A 1 74 ? 35.051 -10.044 -44.006 1.00 61.19 74 SER A CA 1
ATOM 575 C C . SER A 1 74 ? 36.334 -9.272 -43.812 1.00 61.19 74 SER A C 1
ATOM 577 O O . SER A 1 74 ? 37.281 -9.778 -43.200 1.00 61.19 74 SER A O 1
ATOM 579 N N . THR A 1 75 ? 36.427 -8.101 -44.427 1.00 80.00 75 THR A N 1
ATOM 580 C CA . THR A 1 75 ? 37.624 -7.286 -44.236 1.00 80.00 75 THR A CA 1
ATOM 581 C C . THR A 1 75 ? 37.750 -7.065 -42.727 1.00 80.00 75 THR A C 1
ATOM 583 O O . THR A 1 75 ? 36.733 -6.866 -42.072 1.00 80.00 75 THR A O 1
ATOM 586 N N . GLU A 1 76 ? 38.950 -7.075 -42.137 1.00 84.06 76 GLU A N 1
ATOM 587 C CA . GLU A 1 76 ? 39.130 -6.844 -40.683 1.00 84.06 76 GLU A CA 1
ATOM 588 C C . GLU A 1 76 ? 38.372 -5.597 -40.178 1.00 84.06 76 GLU A C 1
ATOM 590 O O . GLU A 1 76 ? 38.021 -5.465 -39.007 1.00 84.06 76 GLU A O 1
ATOM 595 N N . LYS A 1 77 ? 38.120 -4.652 -41.089 1.00 86.44 77 LYS A N 1
ATOM 596 C CA . LYS A 1 77 ? 37.241 -3.504 -40.902 1.00 86.44 77 LYS A CA 1
ATOM 597 C C . LYS A 1 77 ? 35.778 -3.888 -40.624 1.00 86.44 77 LYS A C 1
ATOM 599 O O . LYS A 1 77 ? 35.226 -3.390 -39.653 1.00 86.44 77 LYS A O 1
ATOM 604 N N . GLU A 1 78 ? 35.173 -4.747 -41.436 1.00 89.25 78 GLU A N 1
ATOM 605 C CA . GLU A 1 78 ? 33.785 -5.207 -41.285 1.00 89.25 78 GLU A CA 1
ATOM 606 C C . GLU A 1 78 ? 33.610 -6.012 -39.993 1.00 89.25 78 GLU A C 1
ATOM 608 O O . GLU A 1 78 ? 32.645 -5.806 -39.263 1.00 89.25 78 GLU A O 1
ATOM 613 N N . GLU A 1 79 ? 34.582 -6.857 -39.642 1.00 90.44 79 GLU A N 1
ATOM 614 C CA . GLU A 1 79 ? 34.557 -7.602 -38.376 1.00 90.44 79 GLU A CA 1
ATOM 615 C C . GLU A 1 79 ? 34.594 -6.656 -37.160 1.00 90.44 79 GLU A C 1
ATOM 617 O O . GLU A 1 79 ? 33.805 -6.801 -36.222 1.00 90.44 79 GLU A O 1
ATOM 622 N N . ARG A 1 80 ? 35.437 -5.612 -37.207 1.00 92.25 80 ARG A N 1
ATOM 623 C CA . ARG A 1 80 ? 35.464 -4.556 -36.179 1.00 92.25 80 ARG A CA 1
ATOM 624 C C . ARG A 1 80 ? 34.170 -3.746 -36.117 1.00 92.25 80 ARG A C 1
ATOM 626 O O . ARG A 1 80 ? 33.755 -3.355 -35.028 1.00 92.25 80 ARG A O 1
ATOM 633 N N . GLU A 1 81 ? 33.538 -3.475 -37.254 1.00 94.31 81 GLU A N 1
ATOM 634 C CA . GLU A 1 81 ? 32.257 -2.761 -37.308 1.00 94.31 81 GLU A CA 1
ATOM 635 C C . GLU A 1 81 ? 31.125 -3.592 -36.693 1.00 94.31 81 GLU A C 1
ATOM 637 O O . GLU A 1 81 ? 30.341 -3.067 -35.900 1.00 94.31 81 GLU A O 1
ATOM 642 N N . VAL A 1 82 ? 31.080 -4.899 -36.963 1.00 94.88 82 VAL A N 1
ATOM 643 C CA . VAL A 1 82 ? 30.110 -5.814 -36.342 1.00 94.88 82 VAL A CA 1
ATOM 644 C C . VAL A 1 82 ? 30.328 -5.914 -34.827 1.00 94.88 82 VAL A C 1
ATOM 646 O O . VAL A 1 82 ? 29.360 -5.878 -34.062 1.00 94.88 82 VAL A O 1
ATOM 649 N N . GLU A 1 83 ? 31.581 -5.972 -34.363 1.00 95.25 83 GLU A N 1
ATOM 650 C CA . GLU A 1 83 ? 31.903 -5.933 -32.928 1.00 95.25 83 GLU A CA 1
ATOM 651 C C . GLU A 1 83 ? 31.440 -4.624 -32.272 1.00 95.25 83 GLU A C 1
ATOM 653 O O . GLU A 1 83 ? 30.819 -4.640 -31.207 1.00 95.25 83 GLU A O 1
ATOM 658 N N . LEU A 1 84 ? 31.663 -3.487 -32.935 1.00 96.62 84 LEU A N 1
ATOM 659 C CA . LEU A 1 84 ? 31.190 -2.193 -32.455 1.00 96.62 84 LEU A CA 1
ATOM 660 C C . LEU A 1 84 ? 29.661 -2.159 -32.340 1.00 96.62 84 LEU A C 1
ATOM 662 O O . LEU A 1 84 ? 29.137 -1.732 -31.311 1.00 96.62 84 LEU A O 1
ATOM 666 N N . ILE A 1 85 ? 28.938 -2.634 -33.358 1.00 97.31 85 ILE A N 1
ATOM 667 C CA . ILE A 1 85 ? 27.469 -2.691 -33.337 1.00 97.31 85 ILE A CA 1
ATOM 668 C C . ILE A 1 85 ? 26.985 -3.549 -32.162 1.00 97.31 85 ILE A C 1
ATOM 670 O O . ILE A 1 85 ? 26.099 -3.130 -31.413 1.00 97.31 85 ILE A O 1
ATOM 674 N N . ARG A 1 86 ? 27.603 -4.714 -31.936 1.00 96.94 86 ARG A N 1
ATOM 675 C CA . ARG A 1 86 ? 27.284 -5.586 -30.798 1.00 96.94 86 ARG A CA 1
ATOM 676 C C . ARG A 1 86 ? 27.529 -4.889 -29.459 1.00 96.94 86 ARG A C 1
ATOM 678 O O . ARG A 1 86 ? 26.663 -4.942 -28.582 1.00 96.94 86 ARG A O 1
ATOM 685 N N . TYR A 1 87 ? 28.651 -4.186 -29.309 1.00 97.62 87 TYR A N 1
ATOM 686 C CA . TYR A 1 87 ? 28.933 -3.403 -28.105 1.00 97.62 87 TYR A CA 1
ATOM 687 C C . TYR A 1 87 ? 27.893 -2.296 -27.877 1.00 97.62 87 TYR A C 1
ATOM 689 O O . TYR A 1 87 ? 27.413 -2.120 -26.755 1.00 97.62 87 TYR A O 1
ATOM 697 N N . LEU A 1 88 ? 27.492 -1.578 -28.930 1.00 98.12 88 LEU A N 1
ATOM 698 C CA . LEU A 1 88 ? 26.493 -0.510 -28.843 1.00 98.12 88 LEU A CA 1
ATOM 699 C C . LEU A 1 88 ? 25.119 -1.035 -28.419 1.00 98.12 88 LEU A C 1
ATOM 701 O O . LEU A 1 88 ? 24.486 -0.433 -27.550 1.00 98.12 88 LEU A O 1
ATOM 705 N N . ILE A 1 89 ? 24.684 -2.173 -28.966 1.00 98.31 89 ILE A N 1
ATOM 706 C CA . ILE A 1 89 ? 23.422 -2.818 -28.576 1.00 98.31 89 ILE A CA 1
ATOM 707 C C . ILE A 1 89 ? 23.451 -3.179 -27.089 1.00 98.31 89 ILE A C 1
ATOM 709 O O . ILE A 1 89 ? 22.522 -2.843 -26.353 1.00 98.31 89 ILE A O 1
ATOM 713 N N . ILE A 1 90 ? 24.530 -3.814 -26.623 1.00 97.62 90 ILE A N 1
ATOM 714 C CA . ILE A 1 90 ? 24.675 -4.214 -25.216 1.00 97.62 90 ILE A CA 1
ATOM 715 C C . ILE A 1 90 ? 24.711 -2.982 -24.303 1.00 97.62 90 ILE A C 1
ATOM 717 O O . ILE A 1 90 ? 24.035 -2.949 -23.274 1.00 97.62 90 ILE A O 1
ATOM 721 N N . SER A 1 91 ? 25.472 -1.954 -24.680 1.00 97.94 91 SER A N 1
ATOM 722 C CA . SER A 1 91 ? 25.582 -0.703 -23.927 1.00 97.94 91 SER A CA 1
ATOM 723 C C . SER A 1 91 ? 24.224 -0.010 -23.789 1.00 97.94 91 SER A C 1
ATOM 725 O O . SER A 1 91 ? 23.792 0.296 -22.674 1.00 97.94 91 SER A O 1
ATOM 727 N N . TYR A 1 92 ? 23.496 0.149 -24.897 1.00 98.50 92 TYR A N 1
ATOM 728 C CA . TYR A 1 92 ? 22.166 0.753 -24.887 1.00 98.50 92 TYR A CA 1
ATOM 729 C C . TYR A 1 92 ? 21.174 -0.069 -24.061 1.00 98.50 92 TYR A C 1
ATOM 731 O O . TYR A 1 92 ? 20.477 0.472 -23.200 1.00 98.50 92 TYR A O 1
ATOM 739 N N . PHE A 1 93 ? 21.160 -1.390 -24.250 1.00 98.25 93 PHE A N 1
ATOM 740 C CA . PHE A 1 93 ? 20.289 -2.285 -23.498 1.00 98.25 93 PHE A CA 1
ATOM 741 C C . PHE A 1 93 ? 20.548 -2.214 -21.988 1.00 98.25 93 PHE A C 1
ATOM 743 O O . PHE A 1 93 ? 19.605 -2.210 -21.197 1.00 98.25 93 PHE A O 1
ATOM 750 N N . ASN A 1 94 ? 21.806 -2.076 -21.568 1.00 98.25 94 ASN A N 1
ATOM 751 C CA . ASN A 1 94 ? 22.151 -1.891 -20.161 1.00 98.25 94 ASN A CA 1
ATOM 752 C C . ASN A 1 94 ? 21.628 -0.564 -19.592 1.00 98.25 94 ASN A C 1
ATOM 754 O O . ASN A 1 94 ? 21.177 -0.533 -18.445 1.00 98.25 94 ASN A O 1
ATOM 758 N N . ILE A 1 95 ? 21.656 0.521 -20.372 1.00 98.12 95 ILE A N 1
ATOM 759 C CA . ILE A 1 95 ? 21.092 1.817 -19.962 1.00 98.12 95 ILE A CA 1
ATOM 760 C C . ILE A 1 95 ? 19.571 1.708 -19.815 1.00 98.12 95 ILE A C 1
ATOM 762 O O . ILE A 1 95 ? 19.027 2.082 -18.775 1.00 98.12 95 ILE A O 1
ATOM 766 N N . VAL A 1 96 ? 18.888 1.138 -20.811 1.00 98.62 96 VAL A N 1
ATOM 767 C CA . VAL A 1 96 ? 17.430 0.947 -20.777 1.00 98.62 96 VAL A CA 1
ATOM 768 C C . VAL A 1 96 ? 17.025 0.044 -19.615 1.00 98.62 96 VAL A C 1
ATOM 770 O O . VAL A 1 96 ? 16.109 0.377 -18.869 1.00 98.62 96 VAL A O 1
ATOM 773 N N . ARG A 1 97 ? 17.748 -1.057 -19.385 1.00 98.19 97 ARG A N 1
ATOM 774 C CA . ARG A 1 97 ? 17.515 -1.947 -18.241 1.00 98.19 97 ARG A CA 1
ATOM 775 C C . ARG A 1 97 ? 17.598 -1.190 -16.914 1.00 98.19 97 ARG A C 1
ATOM 777 O O . ARG A 1 97 ? 16.709 -1.350 -16.083 1.00 98.19 97 ARG A O 1
ATOM 784 N N . LYS A 1 98 ? 18.624 -0.353 -16.722 1.00 98.25 98 LYS A N 1
ATOM 785 C CA . LYS A 1 98 ? 18.754 0.491 -15.521 1.00 98.25 98 LYS A CA 1
ATOM 786 C C . LYS A 1 98 ? 17.608 1.498 -15.401 1.00 98.25 98 LYS A C 1
ATOM 788 O O . LYS A 1 98 ? 17.099 1.707 -14.307 1.00 98.25 98 LYS A O 1
ATOM 793 N N . SER A 1 99 ? 17.174 2.084 -16.515 1.00 98.25 99 SER A N 1
ATOM 794 C CA . SER A 1 99 ? 16.033 3.004 -16.538 1.00 98.25 99 SER A CA 1
ATOM 795 C C . SER A 1 99 ? 14.732 2.308 -16.123 1.00 98.25 99 SER A C 1
ATOM 797 O O . SER A 1 99 ? 14.015 2.823 -15.273 1.00 98.25 99 SER A O 1
ATOM 799 N N . ILE A 1 100 ? 14.461 1.104 -16.633 1.00 98.44 100 ILE A N 1
ATOM 800 C CA . ILE A 1 100 ? 13.280 0.314 -16.249 1.00 98.44 100 ILE A CA 1
ATOM 801 C C . ILE A 1 100 ? 13.328 -0.052 -14.760 1.00 98.44 100 ILE A C 1
ATOM 803 O O . ILE A 1 100 ? 12.317 0.073 -14.068 1.00 98.44 100 ILE A O 1
ATOM 807 N N . GLN A 1 101 ? 14.497 -0.460 -14.255 1.00 98.19 101 GLN A N 1
ATOM 808 C CA . GLN A 1 101 ? 14.688 -0.785 -12.836 1.00 98.19 101 GLN A CA 1
ATOM 809 C C . GLN A 1 101 ? 14.373 0.391 -11.901 1.00 98.19 101 GLN A C 1
ATOM 811 O O . GLN A 1 101 ? 13.933 0.159 -10.780 1.00 98.19 101 GLN A O 1
ATOM 816 N N . ASP A 1 102 ? 14.570 1.630 -12.351 1.00 97.75 102 ASP A N 1
ATOM 817 C CA . ASP A 1 102 ? 14.264 2.834 -11.575 1.00 97.75 102 ASP A CA 1
ATOM 818 C C . ASP A 1 102 ? 12.812 3.311 -11.769 1.00 97.75 102 ASP A C 1
ATOM 820 O O . ASP A 1 102 ? 12.119 3.647 -10.806 1.00 97.75 102 ASP A O 1
ATOM 824 N N . LEU A 1 103 ? 12.317 3.307 -13.008 1.00 98.50 103 LEU A N 1
ATOM 825 C CA . LEU A 1 103 ? 11.004 3.857 -13.344 1.00 98.50 103 LEU A CA 1
ATOM 826 C C . LEU A 1 103 ? 9.846 2.973 -12.875 1.00 98.50 103 LEU A C 1
ATOM 828 O O . LEU A 1 103 ? 8.827 3.505 -12.435 1.00 98.50 103 LEU A O 1
ATOM 832 N N . VAL A 1 104 ? 9.977 1.644 -12.932 1.00 98.38 104 VAL A N 1
ATOM 833 C CA . VAL A 1 104 ? 8.878 0.735 -12.560 1.00 98.38 104 VAL A CA 1
ATOM 834 C C . VAL A 1 104 ? 8.523 0.849 -11.071 1.00 98.38 104 VAL A C 1
ATOM 836 O O . VAL A 1 104 ? 7.347 1.073 -10.771 1.00 98.38 104 VAL A O 1
ATOM 839 N N . PRO A 1 105 ? 9.480 0.792 -10.121 1.00 98.38 105 PRO A N 1
ATOM 840 C CA . PRO A 1 105 ? 9.165 1.012 -8.712 1.00 98.38 105 PRO A CA 1
ATOM 841 C C . PRO A 1 105 ? 8.575 2.401 -8.449 1.00 98.38 105 PRO A C 1
ATOM 843 O O . PRO A 1 105 ? 7.632 2.519 -7.669 1.00 98.38 105 PRO A O 1
ATOM 846 N N . LYS A 1 106 ? 9.066 3.446 -9.133 1.00 98.00 106 LYS A N 1
ATOM 847 C CA . LYS A 1 106 ? 8.518 4.810 -9.019 1.00 98.00 106 LYS A CA 1
ATOM 848 C C . LYS A 1 106 ? 7.072 4.894 -9.506 1.00 98.00 106 LYS A C 1
ATOM 850 O O . LYS A 1 106 ? 6.248 5.527 -8.849 1.00 98.00 106 LYS A O 1
ATOM 855 N N . ALA A 1 107 ? 6.748 4.223 -10.609 1.00 98.50 107 ALA A N 1
ATOM 856 C CA . ALA A 1 107 ? 5.387 4.149 -11.125 1.00 98.50 107 ALA A CA 1
ATOM 857 C C . ALA A 1 107 ? 4.456 3.425 -10.141 1.00 98.50 107 ALA A C 1
ATOM 859 O O . ALA A 1 107 ? 3.396 3.950 -9.815 1.00 98.50 107 ALA A O 1
ATOM 860 N N . ILE A 1 108 ? 4.866 2.269 -9.605 1.00 98.44 108 ILE A N 1
ATOM 861 C CA . ILE A 1 108 ? 4.073 1.521 -8.611 1.00 98.44 108 ILE A CA 1
ATOM 862 C C . ILE A 1 108 ? 3.861 2.359 -7.345 1.00 98.44 108 ILE A C 1
ATOM 864 O O . ILE A 1 108 ? 2.743 2.459 -6.837 1.00 98.44 108 ILE A O 1
ATOM 868 N N . MET A 1 109 ? 4.924 2.996 -6.854 1.00 98.25 109 MET A N 1
ATOM 869 C CA . MET A 1 109 ? 4.866 3.877 -5.691 1.00 98.25 109 MET A CA 1
ATOM 870 C C . MET A 1 109 ? 3.837 4.993 -5.896 1.00 98.25 109 MET A C 1
ATOM 872 O O . MET A 1 109 ? 2.992 5.214 -5.031 1.00 98.25 109 MET A O 1
ATOM 876 N N . HIS A 1 110 ? 3.882 5.674 -7.042 1.00 97.56 110 HIS A N 1
ATOM 877 C CA . HIS A 1 110 ? 3.011 6.809 -7.318 1.00 97.56 110 HIS A CA 1
ATOM 878 C C . HIS A 1 110 ? 1.561 6.389 -7.601 1.00 97.56 110 HIS A C 1
ATOM 880 O O . HIS A 1 110 ? 0.643 6.875 -6.944 1.00 97.56 110 HIS A O 1
ATOM 886 N N . PHE A 1 111 ? 1.352 5.467 -8.542 1.00 97.81 111 PHE A N 1
ATOM 887 C CA . PHE A 1 111 ? 0.016 5.120 -9.028 1.00 97.81 111 PHE A CA 1
ATOM 888 C C . PHE A 1 111 ? -0.763 4.198 -8.103 1.00 97.81 111 PHE A C 1
ATOM 890 O O . PHE A 1 111 ? -1.986 4.283 -8.069 1.00 97.81 111 PHE A O 1
ATOM 897 N N . LEU A 1 112 ? -0.087 3.307 -7.377 1.00 97.94 112 LEU A N 1
ATOM 898 C CA . LEU A 1 112 ? -0.771 2.346 -6.520 1.00 97.94 112 LEU A CA 1
ATOM 899 C C . LEU A 1 112 ? -0.648 2.737 -5.058 1.00 97.94 112 LEU A C 1
ATOM 901 O O . LEU A 1 112 ? -1.659 2.934 -4.392 1.00 97.94 112 LEU A O 1
ATOM 905 N N . VAL A 1 113 ? 0.572 2.836 -4.539 1.00 97.75 113 VAL A N 1
ATOM 906 C CA . VAL A 1 113 ? 0.765 2.914 -3.087 1.00 97.75 113 VAL A CA 1
ATOM 907 C C . VAL A 1 113 ? 0.353 4.278 -2.540 1.00 97.75 113 VAL A C 1
ATOM 909 O O . VAL A 1 113 ? -0.455 4.335 -1.614 1.00 97.75 113 VAL A O 1
ATOM 912 N N . ASN A 1 114 ? 0.843 5.373 -3.124 1.00 96.31 114 ASN A N 1
ATOM 913 C CA . ASN A 1 114 ? 0.477 6.723 -2.690 1.00 96.31 114 ASN A CA 1
ATOM 914 C C . ASN A 1 114 ? -1.011 6.997 -2.937 1.00 96.31 114 ASN A C 1
ATOM 916 O O . ASN A 1 114 ? -1.711 7.441 -2.030 1.00 96.31 114 ASN A O 1
ATOM 920 N N . TYR A 1 115 ? -1.517 6.620 -4.114 1.00 96.19 115 TYR A N 1
ATOM 921 C CA . TYR A 1 115 ? -2.945 6.702 -4.417 1.00 96.19 115 TYR A CA 1
ATOM 922 C C . TYR A 1 115 ? -3.808 5.926 -3.412 1.00 96.19 115 TYR A C 1
ATOM 924 O O . TYR A 1 115 ? -4.815 6.437 -2.925 1.00 96.1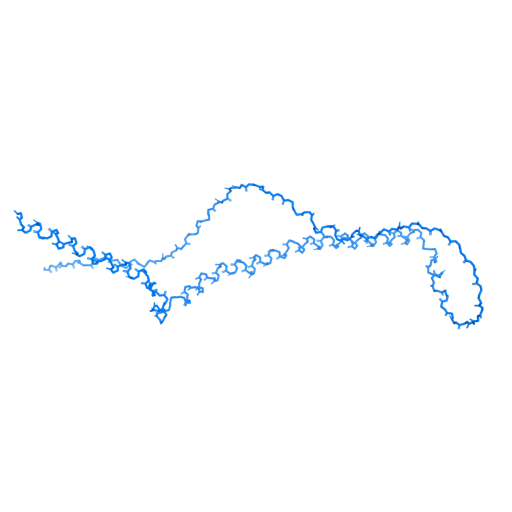9 115 TYR A O 1
ATOM 932 N N . THR A 1 116 ? -3.432 4.693 -3.064 1.00 96.31 116 THR A N 1
ATOM 933 C CA . THR A 1 116 ? -4.184 3.880 -2.095 1.00 96.31 116 THR A CA 1
ATOM 934 C C . THR A 1 116 ? -4.117 4.503 -0.706 1.00 96.31 116 THR A C 1
ATOM 936 O O . THR A 1 116 ? -5.145 4.618 -0.047 1.00 96.31 116 THR A O 1
ATOM 939 N N . LYS A 1 117 ? -2.942 4.976 -0.276 1.00 94.88 117 LYS A N 1
ATOM 940 C CA . LYS A 1 117 ? -2.765 5.655 1.014 1.00 94.88 117 LYS A CA 1
ATOM 941 C C . LYS A 1 117 ? -3.725 6.838 1.177 1.00 94.88 117 LYS A C 1
ATOM 943 O O . LYS A 1 117 ? -4.328 6.984 2.237 1.00 94.88 117 LYS A O 1
ATOM 948 N N . GLU A 1 118 ? -3.872 7.663 0.145 1.00 93.38 118 GLU A N 1
ATOM 949 C CA . GLU A 1 118 ? -4.738 8.848 0.176 1.00 93.38 118 GLU A CA 1
ATOM 950 C C . GLU A 1 118 ? -6.218 8.491 -0.021 1.00 93.38 118 GLU A C 1
ATOM 9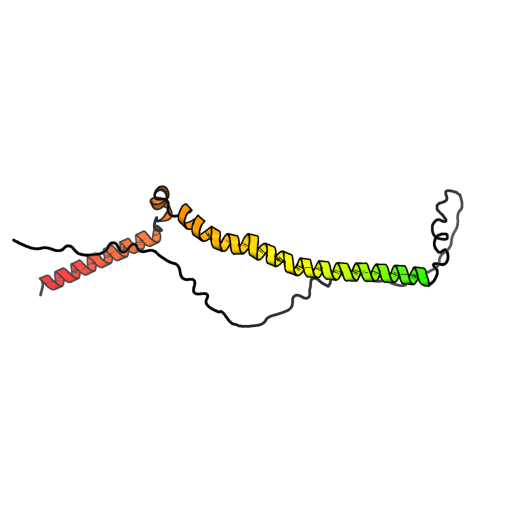52 O O . GLU A 1 118 ? -7.090 8.973 0.703 1.00 93.38 118 GLU A O 1
ATOM 957 N N . SER A 1 119 ? -6.521 7.602 -0.968 1.00 94.19 119 SER A N 1
ATOM 958 C CA . SER A 1 119 ? -7.905 7.247 -1.302 1.00 94.19 119 SER A CA 1
ATOM 959 C C . SER A 1 119 ? -8.591 6.407 -0.226 1.00 94.19 119 SER A C 1
ATOM 961 O O . SER A 1 119 ? -9.797 6.558 -0.025 1.00 94.19 119 SER A O 1
ATOM 963 N N . VAL A 1 120 ? -7.858 5.545 0.489 1.00 95.75 120 VAL A N 1
ATOM 964 C CA . VAL A 1 120 ? -8.420 4.678 1.537 1.00 95.75 120 VAL A CA 1
ATOM 965 C C . VAL A 1 120 ? -9.012 5.497 2.677 1.00 95.75 120 VAL A C 1
ATOM 967 O O . VAL A 1 120 ? -10.089 5.151 3.147 1.00 95.75 120 VAL A O 1
ATOM 970 N N . GLN A 1 121 ? -8.380 6.601 3.084 1.00 90.31 121 GLN A N 1
ATOM 971 C CA . GLN A 1 121 ? -8.896 7.437 4.173 1.00 90.31 121 GLN A CA 1
ATOM 972 C C . GLN A 1 121 ? -10.299 7.966 3.852 1.00 90.31 121 GLN A C 1
ATOM 974 O O . GLN A 1 121 ? -11.244 7.718 4.598 1.00 90.31 121 GLN A O 1
ATOM 979 N N . ASN A 1 122 ? -10.454 8.614 2.696 1.00 91.25 122 ASN A N 1
ATOM 980 C CA . ASN A 1 122 ? -11.740 9.168 2.273 1.00 91.25 122 ASN A CA 1
ATOM 981 C C . ASN A 1 122 ? -12.775 8.065 2.012 1.00 91.25 122 ASN A C 1
ATOM 983 O O . ASN A 1 122 ? -13.926 8.179 2.429 1.00 91.25 122 ASN A O 1
ATOM 987 N N . ARG A 1 123 ? -12.364 6.965 1.367 1.00 93.56 123 ARG A N 1
ATOM 988 C CA . ARG A 1 123 ? -13.264 5.844 1.062 1.00 93.56 123 ARG A CA 1
ATOM 989 C C . ARG A 1 123 ? -13.771 5.151 2.318 1.00 93.56 123 ARG A C 1
ATOM 991 O O . ARG A 1 123 ? -14.958 4.856 2.377 1.00 93.56 123 ARG A O 1
ATOM 998 N N . LEU A 1 124 ? -12.913 4.895 3.306 1.00 93.31 124 LEU A N 1
ATOM 999 C CA . LEU A 1 124 ? -13.321 4.248 4.554 1.00 93.31 124 LEU A CA 1
ATOM 1000 C C . LEU A 1 124 ? -14.289 5.123 5.343 1.00 93.31 124 LEU A C 1
ATOM 1002 O O . LEU A 1 124 ? -15.280 4.600 5.840 1.00 93.31 124 LEU A O 1
ATOM 1006 N N . VAL A 1 125 ? -14.059 6.438 5.405 1.00 91.25 125 VAL A N 1
ATOM 1007 C CA . VAL A 1 125 ? -14.995 7.362 6.062 1.00 91.25 125 VAL A CA 1
ATOM 1008 C C . VAL A 1 125 ? -16.362 7.301 5.386 1.00 91.25 125 VAL A C 1
ATOM 1010 O O . VAL A 1 125 ? -17.360 7.055 6.052 1.00 91.25 125 VAL A O 1
ATOM 1013 N N . SER A 1 126 ? -16.428 7.444 4.062 1.00 90.06 126 SER A N 1
ATOM 1014 C CA . SER A 1 126 ? -17.710 7.406 3.343 1.00 90.06 126 SER A CA 1
ATOM 1015 C C . SER A 1 126 ? -18.381 6.024 3.320 1.00 90.06 126 SER A C 1
ATOM 1017 O O . SER A 1 126 ? -19.593 5.933 3.111 1.00 90.06 126 SER A O 1
ATOM 1019 N N . ALA A 1 127 ? -17.614 4.943 3.473 1.00 89.88 127 ALA A N 1
ATOM 1020 C CA . ALA A 1 127 ? -18.138 3.579 3.471 1.00 89.88 127 ALA A CA 1
ATOM 1021 C C . ALA A 1 127 ? -18.638 3.143 4.853 1.00 89.88 127 ALA A C 1
ATOM 1023 O O . ALA A 1 127 ? -19.725 2.585 4.944 1.00 89.88 127 ALA A O 1
ATOM 1024 N N . LEU A 1 128 ? -17.863 3.399 5.911 1.00 90.69 128 LEU A N 1
ATOM 1025 C CA . LEU A 1 128 ? -18.183 2.956 7.270 1.00 90.69 128 LEU A CA 1
ATOM 1026 C C . LEU A 1 128 ? -19.120 3.917 7.997 1.00 90.69 128 LEU A C 1
ATOM 1028 O O . LEU A 1 128 ? -19.860 3.484 8.871 1.00 90.69 128 LEU A O 1
ATOM 1032 N N . TYR A 1 129 ? -19.114 5.209 7.655 1.00 88.44 129 TYR A N 1
ATOM 1033 C CA . TYR A 1 129 ? -19.944 6.215 8.318 1.00 88.44 129 TYR A CA 1
ATOM 1034 C C . TYR A 1 129 ? -21.335 6.326 7.683 1.00 88.44 129 TYR A C 1
ATOM 1036 O O . TYR A 1 129 ? -21.758 7.392 7.235 1.00 88.44 129 TYR A O 1
ATOM 1044 N N . ARG A 1 130 ? -22.030 5.191 7.601 1.00 89.12 130 ARG A N 1
ATOM 1045 C CA . ARG A 1 130 ? -23.405 5.100 7.108 1.00 89.12 130 ARG A CA 1
ATOM 1046 C C . ARG A 1 130 ? -24.289 4.546 8.212 1.00 89.12 130 ARG A C 1
ATOM 1048 O O . ARG A 1 130 ? -24.066 3.434 8.682 1.00 89.12 130 ARG A O 1
ATOM 1055 N N . GLU A 1 131 ? -25.289 5.331 8.595 1.00 85.50 131 GLU A N 1
ATOM 1056 C CA . GLU A 1 131 ? -26.157 5.049 9.743 1.00 85.50 131 GLU A CA 1
ATOM 1057 C C . GLU A 1 131 ? -26.903 3.713 9.604 1.00 85.50 131 GLU A C 1
ATOM 1059 O O . GLU A 1 131 ? -27.068 2.993 10.582 1.00 85.50 131 GLU A O 1
ATOM 1064 N N . GLU A 1 132 ? -27.229 3.326 8.368 1.00 90.31 132 GLU A N 1
ATOM 1065 C CA . GLU A 1 132 ? -27.851 2.042 8.021 1.00 90.31 132 GLU A CA 1
ATOM 1066 C C . GLU A 1 132 ? -27.041 0.804 8.454 1.00 90.31 132 GLU A C 1
ATOM 1068 O O . GLU A 1 132 ? -27.630 -0.243 8.699 1.00 90.31 132 GLU A O 1
ATOM 1073 N N . PHE A 1 133 ? -25.713 0.912 8.596 1.00 89.25 133 PHE A N 1
ATOM 1074 C CA . PHE A 1 133 ? -24.847 -0.204 9.001 1.00 89.25 133 PHE A CA 1
ATOM 1075 C C . PHE A 1 133 ? -24.386 -0.128 10.460 1.00 89.25 133 PHE A C 1
ATOM 1077 O O . PHE A 1 133 ? -23.676 -1.024 10.917 1.00 89.25 133 PHE A O 1
ATOM 1084 N N . PHE A 1 134 ? -24.748 0.914 11.215 1.00 90.38 134 PHE A N 1
ATOM 1085 C CA . PHE A 1 134 ? -24.236 1.098 12.579 1.00 90.38 134 PHE A CA 1
ATOM 1086 C C . PHE A 1 134 ? -24.695 0.009 13.544 1.00 90.38 134 PHE A C 1
ATOM 1088 O O . PHE A 1 134 ? -23.898 -0.421 14.373 1.00 90.38 134 PHE A O 1
ATOM 1095 N N . GLU A 1 135 ? -25.931 -0.472 13.420 1.00 88.12 135 GLU A N 1
ATOM 1096 C CA . GLU A 1 135 ? -26.456 -1.531 14.291 1.00 88.12 135 GLU A CA 1
ATOM 1097 C C . GLU A 1 135 ? -25.679 -2.850 14.140 1.00 88.12 135 GLU A C 1
ATOM 1099 O O . GLU A 1 135 ? -25.488 -3.574 15.116 1.00 88.12 135 GLU A O 1
ATOM 1104 N N . GLU A 1 136 ? -25.178 -3.140 12.937 1.00 90.50 136 GLU A N 1
ATOM 1105 C CA . GLU A 1 136 ? -24.387 -4.339 12.658 1.00 90.50 136 GLU A CA 1
ATOM 1106 C C . GLU A 1 136 ? -22.891 -4.124 12.933 1.00 90.50 136 GLU A C 1
ATOM 1108 O O . GLU A 1 136 ? -22.275 -4.914 13.646 1.00 90.50 136 GLU A O 1
ATOM 1113 N N . LEU A 1 137 ? -22.299 -3.041 12.413 1.00 91.06 137 LEU A N 1
ATOM 1114 C CA . LEU A 1 137 ? -20.858 -2.773 12.515 1.00 91.06 137 LEU A CA 1
ATOM 1115 C C . LEU A 1 137 ? -20.407 -2.401 13.932 1.00 91.06 137 LEU A C 1
ATOM 1117 O O . LEU A 1 137 ? -19.265 -2.681 14.294 1.00 91.06 137 LEU A O 1
ATOM 1121 N N . LEU A 1 138 ? -21.266 -1.743 14.718 1.00 90.31 138 LEU A N 1
ATOM 1122 C CA . LEU A 1 138 ? -20.963 -1.330 16.095 1.00 90.31 138 LEU A CA 1
ATOM 1123 C C . LEU A 1 138 ? -21.503 -2.315 17.136 1.00 90.31 138 LEU A C 1
ATOM 1125 O O . LEU A 1 138 ? -21.521 -2.007 18.330 1.00 90.31 138 LEU A O 1
ATOM 1129 N N . LYS A 1 139 ? -21.948 -3.497 16.703 1.00 91.75 139 LYS A N 1
ATOM 1130 C CA . LYS A 1 139 ? -22.395 -4.546 17.610 1.00 91.75 139 LYS A CA 1
ATOM 1131 C C . LYS A 1 139 ? -21.211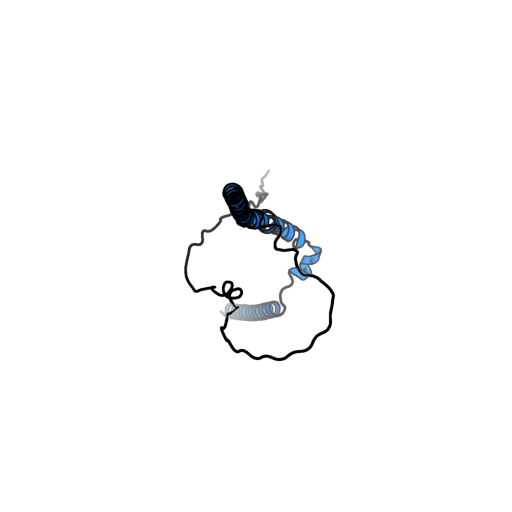 -5.074 18.416 1.00 91.75 139 LYS A C 1
ATOM 1133 O O . LYS A 1 139 ? -20.204 -5.505 17.857 1.00 91.75 139 LYS A O 1
ATOM 1138 N N . GLU A 1 140 ? -21.342 -5.049 19.740 1.00 92.25 140 GLU A N 1
ATOM 1139 C CA . GLU A 1 140 ? -20.344 -5.646 20.625 1.00 92.25 140 GLU A CA 1
ATOM 1140 C C . GLU A 1 140 ? -20.318 -7.175 20.485 1.00 92.25 140 GLU A C 1
ATOM 1142 O O . GLU A 1 140 ? -21.334 -7.819 20.202 1.00 92.25 140 GLU A O 1
ATOM 1147 N N . ASP A 1 141 ? -19.140 -7.761 20.697 1.00 94.44 141 ASP A N 1
ATOM 1148 C CA . ASP A 1 141 ? -18.993 -9.211 20.749 1.00 94.44 141 ASP A CA 1
ATOM 1149 C C . ASP A 1 141 ? -19.781 -9.781 21.949 1.00 94.44 141 ASP A C 1
ATOM 1151 O O . ASP A 1 141 ? -19.711 -9.217 23.050 1.00 94.44 141 ASP A O 1
ATOM 1155 N N . PRO A 1 142 ? -20.522 -10.897 21.786 1.00 93.56 142 PRO A N 1
ATOM 1156 C CA . PRO A 1 142 ? -21.366 -11.443 22.849 1.00 93.56 142 PRO A CA 1
ATOM 1157 C C . PRO A 1 142 ? -20.586 -11.834 24.110 1.00 93.56 142 PRO A C 1
ATOM 1159 O O . PRO A 1 142 ? -21.137 -11.766 25.208 1.00 93.56 142 PRO A O 1
ATOM 1162 N N . THR A 1 143 ? -19.313 -12.218 23.990 1.00 95.69 143 THR A N 1
ATOM 1163 C CA . THR A 1 143 ? -18.487 -12.558 25.157 1.00 95.69 143 THR A CA 1
ATOM 1164 C C . THR A 1 143 ? -18.151 -11.316 25.979 1.00 95.69 143 THR A C 1
ATOM 1166 O O . THR A 1 143 ? -18.254 -11.334 27.205 1.00 95.69 143 THR A O 1
ATOM 1169 N N . VAL A 1 144 ? -17.848 -10.200 25.311 1.00 95.50 144 VAL A N 1
ATOM 1170 C CA . VAL A 1 144 ? -17.590 -8.907 25.960 1.00 95.50 144 VAL A CA 1
ATOM 1171 C C . VAL A 1 144 ? -18.865 -8.364 26.609 1.00 95.50 144 VAL A C 1
ATOM 1173 O O . VAL A 1 144 ? -18.813 -7.861 27.734 1.00 95.50 144 VAL A O 1
ATOM 1176 N N . ALA A 1 145 ? -20.016 -8.518 25.946 1.00 95.62 145 ALA A N 1
ATOM 1177 C CA . ALA A 1 145 ? -21.317 -8.139 26.495 1.00 95.62 145 ALA A CA 1
ATOM 1178 C C . ALA A 1 145 ? -21.630 -8.885 27.804 1.00 95.62 145 ALA A C 1
ATOM 1180 O O . ALA A 1 145 ? -22.046 -8.270 28.790 1.00 95.62 145 ALA A O 1
ATOM 1181 N N . LEU A 1 146 ? -21.369 -10.197 27.833 1.00 96.25 146 LEU A N 1
ATOM 1182 C CA . LEU A 1 146 ? -21.581 -11.043 29.007 1.00 96.25 146 LEU A CA 1
ATOM 1183 C C . LEU A 1 146 ? -20.663 -10.649 30.172 1.00 96.25 146 LEU A C 1
ATOM 1185 O O . LEU A 1 146 ? -21.119 -10.513 31.308 1.00 96.25 146 LEU A O 1
ATOM 1189 N N . GLU A 1 147 ? -19.376 -10.417 29.904 1.00 96.38 147 GLU A N 1
ATOM 1190 C CA . GLU A 1 147 ? -18.428 -9.968 30.932 1.00 96.38 147 GLU A CA 1
ATOM 1191 C C . GLU A 1 147 ? -18.812 -8.593 31.499 1.00 96.38 147 GLU A C 1
ATOM 1193 O O . GLU A 1 147 ? -18.755 -8.373 32.716 1.00 96.38 147 GLU A O 1
ATOM 1198 N N . ARG A 1 148 ? -19.282 -7.676 30.641 1.00 96.50 148 ARG A N 1
ATOM 1199 C CA . ARG A 1 148 ? -19.816 -6.374 31.064 1.00 96.50 148 ARG A CA 1
ATOM 1200 C C . ARG A 1 148 ? -21.031 -6.543 31.975 1.00 96.50 148 ARG A C 1
ATOM 1202 O O . ARG A 1 148 ? -21.122 -5.854 32.994 1.00 96.50 148 ARG A O 1
ATOM 1209 N N . GLU A 1 149 ? -21.949 -7.446 31.642 1.00 96.62 149 GLU A N 1
ATOM 1210 C CA . GLU A 1 149 ? -23.125 -7.740 32.466 1.00 96.62 149 GLU A CA 1
ATOM 1211 C C . GLU A 1 149 ? -22.731 -8.329 33.827 1.00 96.62 149 GLU A C 1
ATOM 1213 O O . GLU A 1 149 ? -23.162 -7.824 34.865 1.00 96.62 149 GLU A O 1
ATOM 1218 N N . ARG A 1 150 ? -21.832 -9.318 33.848 1.00 96.75 150 ARG A N 1
ATOM 1219 C CA . ARG A 1 150 ? -21.301 -9.921 35.079 1.00 96.75 150 ARG A CA 1
ATOM 1220 C C . ARG A 1 150 ? -20.674 -8.872 36.000 1.00 96.75 150 ARG A C 1
ATOM 1222 O O . ARG A 1 150 ? -20.966 -8.848 37.198 1.00 96.75 150 ARG A O 1
ATOM 1229 N N . CYS A 1 151 ? -19.836 -7.991 35.452 1.00 97.06 151 CYS A N 1
ATOM 1230 C CA . CYS A 1 151 ? -19.206 -6.914 36.215 1.00 97.06 151 CYS A CA 1
ATOM 1231 C C . CYS A 1 151 ? -20.237 -5.915 36.754 1.00 97.06 151 CYS A C 1
ATOM 1233 O O . CYS A 1 151 ? -20.125 -5.479 37.899 1.00 97.06 151 CYS A O 1
ATOM 1235 N N . LYS A 1 152 ? -21.260 -5.577 35.960 1.00 97.25 152 LYS A N 1
ATOM 1236 C CA . LYS A 1 152 ? -22.343 -4.678 36.375 1.00 97.25 152 LYS A CA 1
ATOM 1237 C C . LYS A 1 152 ? -23.137 -5.259 37.544 1.00 97.25 152 LYS A C 1
ATOM 1239 O O . LYS A 1 152 ? -23.384 -4.549 38.514 1.00 97.25 152 LYS A O 1
ATOM 1244 N N . THR A 1 153 ? -23.471 -6.544 37.483 1.00 97.25 153 THR A N 1
ATOM 1245 C CA . THR A 1 153 ? -24.174 -7.248 38.563 1.00 97.25 153 THR A CA 1
ATOM 1246 C C . THR A 1 153 ? -23.334 -7.292 39.836 1.00 97.25 153 THR A C 1
ATOM 1248 O O . THR A 1 153 ? -23.829 -6.971 40.912 1.00 97.25 153 THR A O 1
ATOM 1251 N N . MET A 1 154 ? -22.042 -7.611 39.723 1.00 97.75 154 MET A N 1
ATOM 1252 C CA . MET A 1 154 ? -21.124 -7.599 40.867 1.00 97.75 154 MET A CA 1
ATOM 1253 C C . MET A 1 154 ? -21.037 -6.209 41.518 1.00 97.75 154 MET A C 1
ATOM 1255 O O . MET A 1 154 ? -21.068 -6.073 42.739 1.00 97.75 154 MET A O 1
ATOM 1259 N N . LEU A 1 155 ? -20.956 -5.165 40.695 1.00 97.50 155 LEU A N 1
ATOM 1260 C CA . LEU A 1 155 ? -20.879 -3.785 41.157 1.00 97.50 155 LEU A CA 1
ATOM 1261 C C . LEU A 1 155 ? -22.165 -3.343 41.867 1.00 97.50 155 LEU A C 1
ATOM 1263 O O . LEU A 1 155 ? -22.093 -2.638 42.872 1.00 97.50 155 LEU A O 1
ATOM 1267 N N . GLU A 1 156 ? -23.324 -3.780 41.381 1.00 97.56 156 GLU A N 1
ATOM 1268 C CA . GLU A 1 156 ? -24.611 -3.525 42.029 1.00 97.56 156 GLU A CA 1
ATOM 1269 C C . GLU A 1 156 ? -24.675 -4.166 43.423 1.00 97.56 156 GLU A C 1
ATOM 1271 O O . GLU A 1 156 ? -25.034 -3.498 44.392 1.00 97.56 156 GLU A O 1
ATOM 1276 N N . VAL A 1 157 ? -24.222 -5.418 43.555 1.00 97.25 157 VAL A N 1
ATOM 1277 C CA . VAL A 1 157 ? -24.137 -6.111 44.852 1.00 97.25 157 VAL A CA 1
ATOM 1278 C C . VAL A 1 157 ? -23.242 -5.346 45.831 1.00 97.25 157 VAL A C 1
ATOM 1280 O O . VAL A 1 157 ? -23.623 -5.136 46.982 1.00 97.25 157 VAL A O 1
ATOM 1283 N N . TYR A 1 158 ? -22.077 -4.870 45.386 1.00 96.62 158 TYR A N 1
ATOM 1284 C CA . TYR A 1 158 ? -21.188 -4.084 46.246 1.00 96.62 158 TYR A CA 1
ATOM 1285 C C . TYR A 1 158 ? -21.784 -2.737 46.660 1.00 96.62 158 TYR A C 1
ATOM 1287 O O . TYR A 1 158 ? -21.603 -2.321 47.804 1.00 96.62 158 TYR A O 1
ATOM 1295 N N . ARG A 1 159 ? -22.529 -2.064 45.776 1.00 96.06 159 ARG A N 1
ATOM 1296 C CA . ARG A 1 159 ? -23.245 -0.828 46.128 1.00 96.06 159 ARG A CA 1
ATOM 1297 C C . ARG A 1 159 ? -24.326 -1.077 47.170 1.00 96.06 159 ARG A C 1
ATOM 1299 O O . ARG A 1 159 ? -24.417 -0.320 48.130 1.00 96.06 159 ARG A O 1
ATOM 1306 N N . GLN A 1 160 ? -25.100 -2.148 47.018 1.00 95.62 160 GLN A N 1
ATOM 1307 C CA . GLN A 1 160 ? -26.123 -2.523 47.995 1.00 95.62 160 GLN A CA 1
ATOM 1308 C C . GLN A 1 160 ? -25.507 -2.858 49.355 1.00 95.62 160 GLN A C 1
ATOM 1310 O O . GLN A 1 160 ? -25.972 -2.354 50.374 1.00 95.62 160 GLN A O 1
ATOM 1315 N N . ALA A 1 161 ? -24.413 -3.625 49.373 1.00 95.69 161 ALA A N 1
ATOM 1316 C CA . ALA A 1 161 ? -23.673 -3.907 50.600 1.00 95.69 161 ALA A CA 1
ATOM 1317 C C . ALA A 1 161 ? -23.153 -2.619 51.262 1.00 95.69 161 ALA A C 1
ATOM 1319 O O . ALA A 1 161 ? -23.289 -2.448 52.470 1.00 95.69 161 ALA A O 1
ATOM 1320 N N . SER A 1 162 ? -22.611 -1.684 50.474 1.00 94.31 162 SER A N 1
ATOM 1321 C CA . SER A 1 162 ? -22.149 -0.390 50.985 1.00 94.31 162 SER A CA 1
ATOM 1322 C C . SER A 1 162 ? -23.284 0.455 51.565 1.00 94.31 162 SER A C 1
ATOM 1324 O O . SER A 1 162 ? -23.082 1.117 52.578 1.00 94.31 162 SER A O 1
ATOM 1326 N N . ASN A 1 163 ? -24.464 0.446 50.942 1.00 94.69 163 ASN A N 1
ATOM 1327 C CA . ASN A 1 163 ? -25.623 1.183 51.443 1.00 94.69 163 ASN A CA 1
ATOM 1328 C C . ASN A 1 163 ? -26.128 0.592 52.763 1.00 94.69 163 ASN A C 1
ATOM 1330 O O . ASN A 1 163 ? -26.361 1.343 53.700 1.00 94.69 163 ASN A O 1
ATOM 1334 N N . LEU A 1 164 ? -26.200 -0.739 52.875 1.00 93.94 164 LEU A N 1
ATOM 1335 C CA . LEU A 1 164 ? -26.568 -1.409 54.127 1.00 93.94 164 LEU A CA 1
ATOM 1336 C C . LEU A 1 164 ? -25.598 -1.086 55.269 1.00 93.94 164 LEU A C 1
ATOM 1338 O O . LEU A 1 164 ? -26.028 -0.865 56.396 1.00 93.94 164 LEU A O 1
ATOM 1342 N N . VAL A 1 165 ? -24.291 -1.032 54.987 1.00 94.31 165 VAL A N 1
ATOM 1343 C CA . VAL A 1 165 ? -23.292 -0.626 55.988 1.00 94.31 165 VAL A CA 1
ATOM 1344 C C . VAL A 1 165 ? -23.502 0.827 56.421 1.00 94.31 165 VAL A C 1
ATOM 1346 O O . VAL A 1 165 ? -23.407 1.113 57.609 1.00 94.31 165 VAL A O 1
ATOM 1349 N N . ASN A 1 166 ? -23.820 1.729 55.488 1.00 92.62 166 ASN A N 1
ATOM 1350 C CA . ASN A 1 166 ? -24.103 3.132 55.804 1.00 92.62 166 ASN A CA 1
ATOM 1351 C C . ASN A 1 166 ? -25.425 3.337 56.562 1.00 92.62 166 ASN A C 1
ATOM 1353 O O . ASN A 1 166 ? -25.533 4.312 57.290 1.00 92.62 166 ASN A O 1
ATOM 1357 N N . GLU A 1 167 ? -26.427 2.471 56.386 1.00 89.94 167 GLU A N 1
ATOM 1358 C CA . GLU A 1 167 ? -27.693 2.536 57.136 1.00 89.94 167 GLU A CA 1
ATOM 1359 C C . GLU A 1 167 ? -27.578 1.965 58.560 1.00 89.94 167 GLU A C 1
ATOM 1361 O O . GLU A 1 167 ? -28.368 2.322 59.432 1.00 89.94 167 GLU A O 1
ATOM 1366 N N . ALA A 1 168 ? -26.624 1.060 58.798 1.00 80.88 168 ALA A N 1
ATOM 1367 C CA . ALA A 1 168 ? -26.414 0.408 60.092 1.00 80.88 168 ALA A CA 1
ATOM 1368 C C . ALA A 1 168 ? -25.462 1.169 61.041 1.00 80.88 168 ALA A C 1
ATOM 1370 O O . ALA A 1 168 ? -25.355 0.793 62.212 1.00 80.88 168 ALA A O 1
ATOM 1371 N N . LEU A 1 169 ? -24.763 2.191 60.537 1.00 59.47 169 LEU A N 1
ATOM 1372 C CA . LEU A 1 169 ? -23.875 3.107 61.270 1.00 59.47 169 LEU A CA 1
ATOM 1373 C C . LEU A 1 169 ? -24.589 4.426 61.580 1.00 59.47 169 LEU A C 1
ATOM 1375 O O . LEU A 1 169 ? -24.358 4.948 62.694 1.00 59.47 169 LEU A O 1
#

Secondary structure (DSSP, 8-state):
-----------------------------------GGGSS-------------------------SSSSS-S---HHHHHHHHHHHHHHHHHHHHHHHHHHHHHHHHHIIIIIIHHHHHHHHHHHHHH--GGGHHHHTPPPHHHHHHHHHHHHHHHHHHHHHHHHHHH-

InterPro domains:
  IPR003130 Dynamin GTPase effector [PF02212] (78-167)
  IPR003130 Dynamin GTPase effector [SM00302] (77-168)
  IPR020850 GTPase effector domain [PS51388] (82-169)
  IPR022812 Dynamin [PTHR11566] (23-164)

Foldseek 3Di:
DDDDDDDDDPPPCPPDDDDDDDDDDDDDDDDDDPDPPPPPDDDDDDDDDDDDDDDDDDDDDDPPDPPPPPPPPCDVV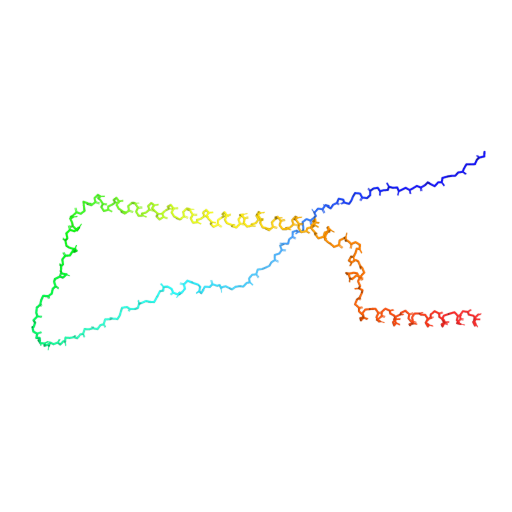NVVVVVVVVVVVVVVVVVVVVVCVPVVVVCCCPVPVVCCVVVVVVCCCVPVVDPVCCCPVVDDDVVVVVVVVVVVVVVVVVVVVVVVVVVVD

Sequence (169 aa):
YLNNEIALNRTTRSMSIASTVSSISTVSHTSKNSTINQIWNQHPHEKTNSQETTQTTQPNESIGDIDEGFRSKSTEKEEREVELIRYLIISYFNIVRKSIQDLVPKAIMHFLVNYTKESVQNRLVSALYREEFFEELLKEDPTVALERERCKTMLEVYRQASNLVNEAL